Protein AF-A0A455U1X2-F1 (afdb_monomer_lite)

Structure (mmCIF, N/CA/C/O backbone):
data_AF-A0A455U1X2-F1
#
_entry.id   AF-A0A455U1X2-F1
#
loop_
_atom_site.group_PDB
_atom_site.id
_atom_site.type_symbol
_atom_site.label_atom_id
_atom_site.label_alt_id
_atom_site.label_comp_id
_atom_site.label_asym_id
_atom_site.label_entity_id
_atom_site.label_seq_id
_atom_site.pdbx_PDB_ins_code
_atom_site.Cartn_x
_atom_site.Cartn_y
_atom_site.Cartn_z
_atom_site.occupancy
_atom_site.B_iso_or_equiv
_atom_site.auth_seq_id
_atom_site.auth_comp_id
_atom_site.auth_asym_id
_atom_site.auth_atom_id
_atom_site.pdbx_PDB_model_num
ATOM 1 N N . MET A 1 1 ? -0.041 9.496 1.708 1.00 67.69 1 MET A N 1
ATOM 2 C CA . MET A 1 1 ? -0.072 8.603 0.529 1.00 67.69 1 MET A CA 1
ATOM 3 C C . MET A 1 1 ? -1.357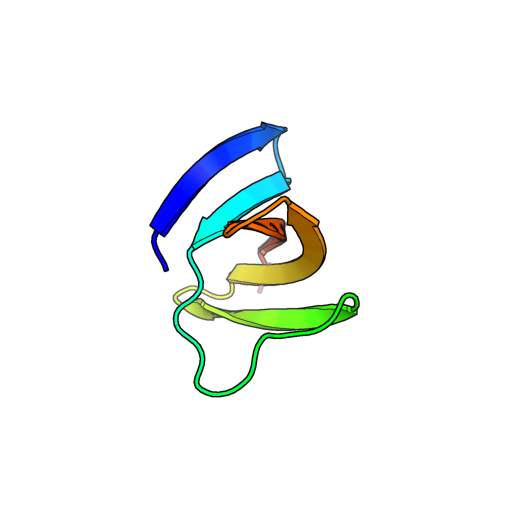 8.889 -0.225 1.00 67.69 1 MET A C 1
ATOM 5 O O . MET A 1 1 ? -2.332 9.219 0.437 1.00 67.69 1 MET A O 1
ATOM 9 N N . LEU A 1 2 ? -1.361 8.796 -1.554 1.00 78.69 2 LEU A N 1
ATOM 10 C CA . LEU A 1 2 ? -2.587 8.896 -2.350 1.00 78.69 2 LEU A CA 1
ATOM 11 C C . LEU A 1 2 ? -2.814 7.557 -3.059 1.00 78.69 2 LEU A C 1
ATOM 13 O O . LEU A 1 2 ? -1.896 7.041 -3.701 1.00 78.69 2 LEU A O 1
ATOM 17 N N . LEU A 1 3 ? -3.997 6.971 -2.860 1.00 76.50 3 LEU A N 1
ATOM 18 C CA . LEU A 1 3 ? -4.412 5.739 -3.523 1.00 76.50 3 LEU A CA 1
ATOM 19 C C . LEU A 1 3 ? -4.969 6.103 -4.901 1.00 76.50 3 LEU A C 1
ATOM 21 O O . LEU A 1 3 ? -5.990 6.777 -4.985 1.00 76.50 3 LEU A O 1
ATOM 25 N N . GLU A 1 4 ? -4.296 5.676 -5.964 1.00 79.06 4 GLU A N 1
ATOM 26 C CA . GLU A 1 4 ? -4.661 6.062 -7.332 1.00 79.06 4 GLU A CA 1
ATOM 27 C C . GLU A 1 4 ? -5.677 5.115 -7.955 1.00 79.06 4 GLU A C 1
ATOM 29 O O . 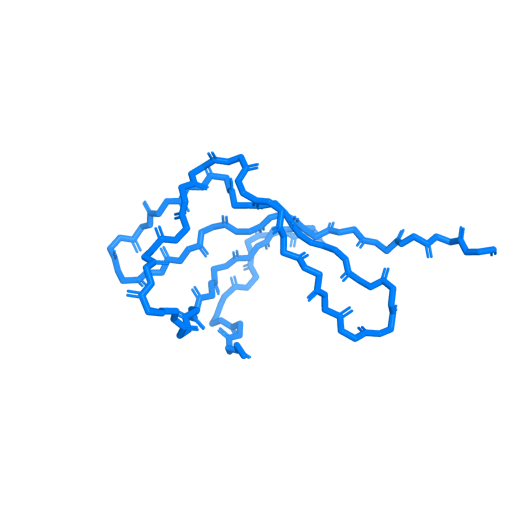GLU A 1 4 ? -6.563 5.545 -8.691 1.00 79.06 4 GLU A O 1
ATOM 34 N N . ARG A 1 5 ? -5.559 3.813 -7.670 1.00 80.94 5 ARG A N 1
ATOM 35 C CA . ARG A 1 5 ? -6.444 2.811 -8.261 1.00 80.94 5 ARG A CA 1
ATOM 36 C C . ARG A 1 5 ? -6.644 1.616 -7.329 1.00 80.94 5 ARG A C 1
ATOM 38 O O . ARG A 1 5 ? -5.667 0.902 -7.083 1.00 80.94 5 ARG A O 1
ATOM 45 N N . PRO A 1 6 ? -7.871 1.348 -6.846 1.00 80.81 6 PRO A N 1
ATOM 46 C CA . PRO A 1 6 ? -8.182 0.058 -6.243 1.00 80.81 6 PRO A CA 1
ATOM 47 C C . PRO A 1 6 ? -8.079 -1.038 -7.314 1.00 80.81 6 PRO A C 1
ATOM 49 O O . PRO A 1 6 ? -8.530 -0.854 -8.445 1.00 80.81 6 PRO A O 1
ATOM 52 N N . LEU A 1 7 ? -7.434 -2.153 -6.975 1.00 85.38 7 LEU A N 1
ATOM 53 C CA . LEU A 1 7 ? -7.339 -3.335 -7.838 1.00 85.38 7 LEU A CA 1
ATOM 54 C C . LEU A 1 7 ? -8.400 -4.368 -7.452 1.00 85.38 7 LEU A C 1
ATOM 56 O O . LEU A 1 7 ? -9.047 -4.940 -8.323 1.00 85.38 7 LEU A O 1
ATOM 60 N N . ASP A 1 8 ? -8.582 -4.575 -6.148 1.00 90.19 8 ASP A N 1
ATOM 61 C CA . ASP A 1 8 ? -9.601 -5.443 -5.565 1.00 90.19 8 ASP A CA 1
ATOM 62 C C . ASP A 1 8 ? -9.979 -4.951 -4.151 1.00 90.19 8 ASP A C 1
ATOM 64 O O . ASP A 1 8 ? -9.611 -3.846 -3.752 1.00 90.19 8 ASP A O 1
ATOM 68 N N . ALA A 1 9 ? -10.729 -5.760 -3.394 1.00 87.81 9 ALA A N 1
ATOM 69 C CA . ALA A 1 9 ? -11.225 -5.410 -2.061 1.00 87.81 9 ALA A CA 1
ATOM 70 C C . ALA A 1 9 ? -10.127 -5.084 -1.029 1.00 87.81 9 ALA A C 1
ATOM 72 O O . ALA A 1 9 ? -10.399 -4.372 -0.066 1.00 87.81 9 ALA A O 1
ATOM 73 N N . HIS A 1 10 ? -8.908 -5.596 -1.212 1.00 92.62 10 HIS A N 1
ATOM 74 C CA . HIS A 1 10 ? -7.800 -5.405 -0.275 1.00 92.62 10 HIS A CA 1
ATOM 75 C C . HIS A 1 10 ? -6.530 -4.897 -0.953 1.00 92.62 10 HIS A C 1
ATOM 77 O O . HIS A 1 10 ? -5.552 -4.657 -0.255 1.00 92.62 10 HIS A O 1
ATOM 83 N N . ARG A 1 11 ? -6.498 -4.737 -2.279 1.00 93.56 11 ARG A N 1
ATOM 84 C CA . ARG A 1 11 ? -5.305 -4.296 -3.007 1.00 93.56 11 ARG A CA 1
ATOM 85 C C . ARG A 1 11 ? -5.507 -2.991 -3.740 1.00 93.56 11 ARG A C 1
ATOM 87 O O . ARG A 1 11 ? -6.563 -2.722 -4.312 1.00 93.56 11 ARG A O 1
ATOM 94 N N . GLY A 1 12 ? -4.440 -2.209 -3.811 1.00 94.12 12 GLY A N 1
ATOM 95 C CA . GLY A 1 12 ? -4.454 -0.949 -4.529 1.00 94.12 12 GLY A CA 1
ATOM 96 C C . GLY A 1 12 ? -3.073 -0.465 -4.935 1.00 94.12 12 GLY A C 1
ATOM 97 O O . GLY A 1 12 ? -2.058 -0.873 -4.373 1.00 94.12 12 GLY A O 1
ATOM 98 N N . LEU A 1 13 ? -3.053 0.418 -5.930 1.00 94.38 13 LEU A N 1
ATOM 99 C CA . LEU A 1 13 ? -1.853 1.122 -6.362 1.00 94.38 13 LEU A CA 1
ATOM 100 C C . LEU A 1 13 ? -1.790 2.499 -5.720 1.00 94.38 13 LEU A C 1
ATOM 102 O O . LEU A 1 13 ? -2.755 3.264 -5.795 1.00 94.38 13 LEU A O 1
ATOM 106 N N . ALA A 1 14 ? -0.649 2.825 -5.124 1.00 93.50 14 ALA A N 1
ATOM 107 C CA . ALA A 1 14 ? -0.474 4.080 -4.417 1.00 93.50 14 ALA A CA 1
ATOM 108 C C . ALA A 1 14 ? 0.876 4.741 -4.691 1.00 93.50 14 ALA A C 1
ATOM 110 O O . ALA A 1 14 ? 1.916 4.081 -4.798 1.00 93.50 14 ALA A O 1
ATOM 111 N N . HIS A 1 15 ? 0.863 6.073 -4.704 1.00 92.88 15 HIS A N 1
ATOM 112 C CA . HIS A 1 15 ? 2.080 6.866 -4.617 1.00 92.88 15 HIS A CA 1
ATOM 113 C C . HIS A 1 15 ? 2.485 7.053 -3.154 1.00 92.88 15 HIS A C 1
ATOM 115 O O . HIS A 1 15 ? 1.826 7.748 -2.366 1.00 92.88 15 HIS A O 1
ATOM 121 N N . ILE A 1 16 ? 3.619 6.447 -2.802 1.00 88.62 16 ILE A N 1
ATOM 122 C CA . ILE A 1 16 ? 4.256 6.585 -1.496 1.00 88.62 16 ILE A CA 1
ATOM 123 C C . ILE A 1 16 ? 5.416 7.564 -1.627 1.00 88.62 16 ILE A C 1
ATOM 125 O O . ILE A 1 16 ? 6.389 7.307 -2.335 1.00 88.62 16 ILE A O 1
ATOM 129 N N . ARG A 1 17 ? 5.342 8.673 -0.888 1.00 88.00 17 ARG A N 1
ATOM 130 C CA . ARG A 1 17 ? 6.513 9.520 -0.659 1.00 88.00 17 ARG A CA 1
ATOM 131 C C . ARG A 1 17 ? 7.364 8.867 0.421 1.00 88.00 17 ARG A C 1
ATOM 133 O O . ARG A 1 17 ? 6.912 8.739 1.553 1.00 88.00 17 ARG A O 1
ATOM 140 N N . SER A 1 18 ? 8.575 8.458 0.067 1.00 83.38 18 SER A N 1
ATOM 141 C CA . SER A 1 18 ? 9.544 7.906 1.010 1.00 83.38 18 SER A CA 1
ATOM 142 C C . SER A 1 18 ? 10.952 8.323 0.611 1.00 83.38 18 SER A C 1
ATOM 144 O O . SER A 1 18 ? 11.287 8.310 -0.573 1.00 83.38 18 SER A O 1
ATOM 146 N N . SER A 1 19 ? 11.795 8.636 1.596 1.00 85.75 19 SER A N 1
ATOM 147 C CA . SER A 1 19 ? 13.217 8.933 1.375 1.00 85.75 19 SER A CA 1
ATOM 148 C C . SER A 1 19 ? 13.984 7.722 0.832 1.00 85.75 19 SER A C 1
ATOM 150 O O . SER A 1 19 ? 14.996 7.879 0.155 1.00 85.75 19 SER A O 1
ATOM 152 N N . LYS A 1 20 ? 13.503 6.502 1.110 1.00 88.19 20 LYS A N 1
ATOM 153 C CA . LYS A 1 20 ? 13.994 5.252 0.515 1.00 88.19 20 LYS A CA 1
ATOM 154 C C . LYS A 1 20 ? 12.806 4.429 0.038 1.00 88.19 20 LYS A C 1
ATOM 156 O O . LYS A 1 20 ? 11.898 4.151 0.817 1.00 88.19 20 LYS A O 1
ATOM 161 N N . SER A 1 21 ? 12.802 4.043 -1.237 1.00 90.75 21 SER A N 1
ATOM 162 C CA . SER A 1 21 ? 11.705 3.248 -1.804 1.00 90.75 21 SER A CA 1
ATOM 163 C C . SER A 1 21 ? 11.533 1.933 -1.024 1.00 90.75 21 SER A C 1
ATOM 165 O O . SER A 1 21 ? 12.512 1.189 -0.910 1.00 90.75 21 SER A O 1
ATOM 167 N N . PRO A 1 22 ? 10.335 1.641 -0.480 1.00 94.19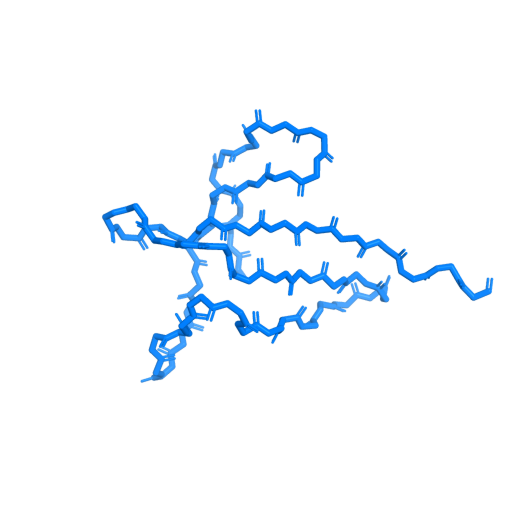 22 PRO A N 1
ATOM 168 C CA . PRO A 1 22 ? 10.095 0.406 0.254 1.00 94.19 22 PRO A CA 1
ATOM 169 C C . PRO A 1 22 ? 10.166 -0.802 -0.688 1.00 94.19 22 PRO A C 1
ATOM 171 O O . PRO A 1 22 ? 9.761 -0.734 -1.850 1.00 94.19 22 PRO A O 1
ATOM 174 N N . LYS A 1 23 ? 10.720 -1.907 -0.188 1.00 95.50 23 LYS A N 1
ATOM 175 C CA . LYS A 1 23 ? 10.844 -3.163 -0.940 1.00 95.50 23 LYS A CA 1
ATOM 176 C C . LYS A 1 23 ? 9.583 -4.015 -0.770 1.00 95.50 23 LYS A C 1
ATOM 178 O O . LYS A 1 23 ? 8.888 -3.841 0.233 1.00 95.50 23 LYS A O 1
ATOM 183 N N . PRO A 1 24 ? 9.320 -4.976 -1.671 1.00 96.75 24 PRO A N 1
ATOM 184 C CA . PRO A 1 24 ? 8.338 -6.021 -1.411 1.00 96.75 24 PRO A CA 1
ATOM 185 C C . PRO A 1 24 ? 8.556 -6.668 -0.036 1.00 96.75 24 PRO A C 1
ATOM 187 O O . PRO A 1 24 ? 9.698 -6.910 0.360 1.00 96.75 24 PRO A O 1
ATOM 190 N N . GLY A 1 25 ? 7.471 -6.888 0.701 1.00 97.44 25 GLY A N 1
ATOM 191 C CA . GLY A 1 25 ? 7.482 -7.363 2.085 1.00 97.44 25 GLY A CA 1
ATOM 192 C C . GLY A 1 25 ? 7.605 -6.263 3.146 1.00 97.44 25 GLY A C 1
ATOM 193 O O . GLY A 1 25 ? 7.525 -6.562 4.332 1.00 97.44 25 GLY A O 1
ATOM 194 N N . THR A 1 26 ? 7.784 -4.997 2.755 1.00 97.06 26 THR A N 1
ATOM 195 C CA . THR A 1 26 ? 7.794 -3.881 3.716 1.00 97.06 26 THR A CA 1
ATOM 196 C C . THR A 1 26 ? 6.387 -3.652 4.255 1.00 97.06 26 THR A C 1
ATOM 198 O O . THR A 1 26 ? 5.462 -3.431 3.471 1.00 97.06 26 THR A O 1
ATOM 201 N N . GLU A 1 27 ? 6.240 -3.661 5.577 1.00 96.00 27 GLU A N 1
ATOM 202 C CA . GLU A 1 27 ? 5.001 -3.274 6.247 1.00 96.00 27 GLU A CA 1
ATOM 203 C C . GLU A 1 27 ? 4.906 -1.748 6.374 1.00 96.00 27 GLU A C 1
ATOM 205 O O . GLU A 1 27 ? 5.884 -1.058 6.672 1.00 96.00 27 GLU A O 1
ATOM 210 N N . LEU A 1 28 ? 3.710 -1.226 6.125 1.00 93.31 28 LEU A N 1
ATOM 211 C CA . LEU A 1 28 ? 3.338 0.173 6.240 1.00 93.31 28 LEU A CA 1
ATOM 212 C C . LEU A 1 28 ? 2.171 0.274 7.217 1.00 93.31 28 LEU A C 1
ATOM 214 O O . LEU A 1 28 ? 1.162 -0.409 7.053 1.00 93.31 28 LEU A O 1
ATOM 218 N N . ILE A 1 29 ? 2.301 1.150 8.206 1.00 93.06 29 ILE A N 1
ATOM 219 C CA . ILE A 1 29 ? 1.263 1.398 9.206 1.00 93.06 29 ILE A CA 1
ATOM 220 C C . ILE A 1 29 ? 0.642 2.757 8.905 1.00 93.06 29 ILE A C 1
ATOM 222 O O . ILE A 1 29 ? 1.349 3.754 8.739 1.00 93.06 29 ILE A O 1
ATOM 226 N N . PHE A 1 30 ? -0.680 2.778 8.814 1.00 89.31 30 PHE A N 1
ATOM 227 C CA . PHE A 1 30 ? -1.488 3.968 8.599 1.00 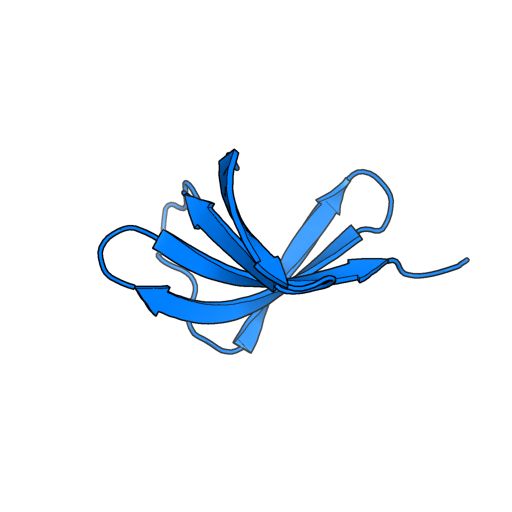89.31 30 PHE A CA 1
ATOM 228 C C . PHE A 1 30 ? -2.288 4.284 9.866 1.00 89.31 30 PHE A C 1
ATOM 230 O O . PHE A 1 30 ? -2.373 3.488 10.801 1.00 89.31 30 PHE A O 1
ATOM 237 N N . GLU A 1 31 ? -2.877 5.475 9.906 1.00 88.94 31 GLU A N 1
ATOM 238 C CA . GLU A 1 31 ? -3.762 5.869 11.000 1.00 88.94 31 GLU A CA 1
ATOM 239 C C . GLU A 1 31 ? -5.015 4.977 11.057 1.00 88.94 31 GLU A C 1
ATOM 241 O O . GLU A 1 31 ? -5.480 4.468 10.036 1.00 88.94 31 GLU A O 1
ATOM 246 N N . GLY A 1 32 ? -5.573 4.800 12.260 1.00 89.31 32 GLY A N 1
ATOM 247 C CA . GLY A 1 32 ? -6.799 4.020 12.468 1.00 89.31 32 GLY A CA 1
ATOM 248 C C . GLY A 1 32 ? -6.613 2.500 12.433 1.00 89.31 32 GLY A C 1
ATOM 249 O O . GLY A 1 32 ? -7.523 1.801 11.999 1.00 89.31 32 GLY A O 1
ATOM 250 N N . ASP A 1 33 ? -5.449 1.993 12.862 1.00 91.62 33 ASP A N 1
ATOM 251 C CA . ASP A 1 33 ? -5.112 0.555 12.894 1.00 91.62 33 ASP A CA 1
ATOM 252 C C . ASP A 1 33 ? -5.226 -0.133 11.514 1.00 91.62 33 ASP A C 1
ATOM 254 O O . ASP A 1 33 ? -5.500 -1.334 11.395 1.00 91.62 33 ASP A O 1
ATOM 258 N N . VAL A 1 34 ? -5.005 0.640 10.447 1.00 92.62 34 VAL A N 1
ATOM 259 C CA . VAL A 1 34 ? -4.915 0.142 9.074 1.00 92.62 34 VAL A CA 1
ATOM 260 C C . VAL A 1 34 ? -3.458 -0.138 8.747 1.00 92.62 34 VAL A C 1
ATOM 262 O O . VAL A 1 34 ? -2.584 0.710 8.902 1.00 92.62 34 VAL A O 1
ATOM 265 N N . HIS A 1 35 ? -3.201 -1.332 8.243 1.00 95.50 35 HIS A N 1
ATOM 266 C CA . HIS A 1 35 ? -1.880 -1.790 7.854 1.00 95.50 35 HIS A CA 1
ATOM 267 C C . HIS A 1 35 ? -1.878 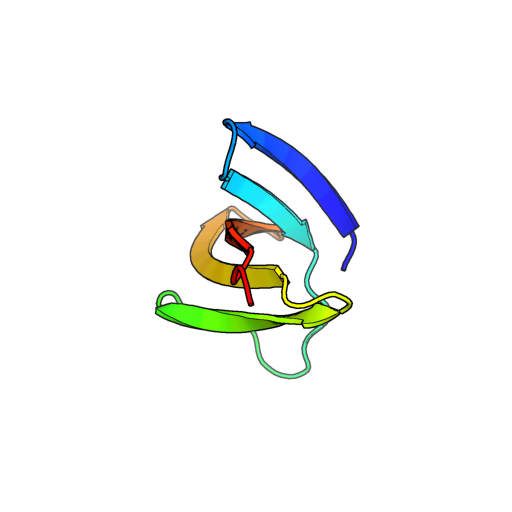-2.120 6.368 1.00 95.50 35 HIS A C 1
ATOM 269 O O . HIS A 1 35 ? -2.917 -2.450 5.788 1.00 95.50 35 HIS A O 1
ATOM 275 N N . ALA A 1 36 ? -0.707 -2.046 5.746 1.00 95.94 36 ALA A N 1
ATOM 276 C CA . ALA A 1 36 ? -0.494 -2.614 4.431 1.00 95.94 36 ALA A CA 1
ATOM 277 C C . ALA A 1 36 ? 0.880 -3.256 4.294 1.00 95.94 36 ALA A C 1
ATOM 279 O O . ALA A 1 36 ? 1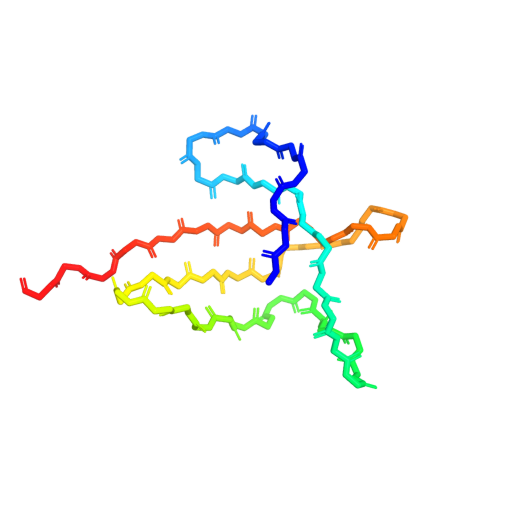.831 -2.887 4.975 1.00 95.94 36 ALA A O 1
ATOM 280 N N . ILE A 1 37 ? 1.000 -4.169 3.339 1.00 97.50 37 ILE A N 1
ATOM 281 C CA . ILE A 1 37 ? 2.275 -4.729 2.909 1.00 97.50 37 ILE A CA 1
ATOM 282 C C . ILE A 1 37 ? 2.518 -4.341 1.460 1.00 97.50 37 ILE A C 1
ATOM 284 O O . ILE A 1 37 ? 1.605 -4.373 0.631 1.00 97.50 37 ILE A O 1
ATOM 288 N N . VAL A 1 38 ? 3.755 -3.960 1.154 1.00 97.06 38 VAL A N 1
ATOM 289 C CA . VAL A 1 38 ? 4.184 -3.741 -0.227 1.00 97.06 38 VAL A CA 1
ATOM 290 C C . VAL A 1 38 ? 4.317 -5.098 -0.905 1.00 97.06 38 VAL A C 1
ATOM 292 O O . VAL A 1 38 ? 5.176 -5.892 -0.534 1.00 97.06 38 VAL A O 1
ATOM 295 N N . GLU A 1 39 ? 3.490 -5.368 -1.909 1.00 97.06 39 GLU A N 1
ATOM 296 C CA . GLU A 1 39 ? 3.567 -6.604 -2.698 1.00 97.06 39 GLU A CA 1
ATOM 297 C C . GLU A 1 39 ? 4.514 -6.442 -3.891 1.00 97.06 39 GLU A C 1
ATOM 299 O O . GLU A 1 39 ? 5.188 -7.384 -4.301 1.00 97.06 39 GLU A O 1
ATOM 304 N N . GLY A 1 40 ? 4.612 -5.225 -4.429 1.00 95.75 40 GLY A N 1
ATOM 305 C CA . GLY A 1 40 ? 5.404 -4.955 -5.619 1.00 95.75 40 GLY A CA 1
ATOM 306 C C . GLY A 1 40 ? 5.427 -3.485 -6.011 1.00 95.75 40 GLY A C 1
ATOM 307 O O . GLY A 1 40 ? 4.955 -2.602 -5.292 1.00 95.75 40 GLY A O 1
ATOM 308 N N . ARG A 1 41 ? 5.993 -3.227 -7.188 1.00 93.25 41 ARG A N 1
ATOM 309 C CA . ARG A 1 41 ? 6.055 -1.901 -7.800 1.00 93.25 41 ARG A CA 1
ATOM 310 C C . ARG A 1 41 ? 5.700 -2.006 -9.278 1.00 93.25 41 ARG A C 1
ATOM 312 O O . ARG A 1 41 ? 6.178 -2.905 -9.963 1.00 93.25 41 ARG A O 1
ATOM 319 N N . ARG A 1 42 ? 4.877 -1.076 -9.757 1.00 91.06 42 ARG A N 1
ATOM 320 C CA . ARG A 1 42 ? 4.477 -0.925 -11.159 1.00 91.06 42 ARG A CA 1
ATOM 321 C C . ARG A 1 42 ? 4.776 0.513 -11.565 1.00 91.06 42 ARG A C 1
ATOM 323 O O . ARG A 1 42 ? 4.090 1.433 -11.130 1.00 91.06 42 ARG A O 1
ATOM 330 N N . ASP A 1 43 ? 5.850 0.698 -12.325 1.00 88.94 43 ASP A N 1
ATOM 331 C CA . ASP A 1 43 ? 6.373 2.012 -12.710 1.00 88.94 43 ASP A CA 1
ATOM 332 C C . ASP A 1 43 ? 6.642 2.920 -11.490 1.00 88.94 43 ASP A C 1
ATOM 334 O O . ASP A 1 43 ? 7.524 2.644 -10.665 1.00 88.94 43 ASP A O 1
ATOM 338 N N . ALA A 1 44 ? 5.889 4.012 -11.353 1.00 88.88 44 ALA A N 1
ATOM 339 C CA . ALA A 1 44 ? 5.988 4.941 -10.230 1.00 88.88 44 ALA A CA 1
ATOM 340 C C . ALA A 1 44 ? 5.155 4.514 -9.002 1.00 88.88 44 ALA A C 1
ATOM 342 O O . ALA A 1 44 ? 5.380 5.030 -7.908 1.00 88.88 44 ALA A O 1
ATOM 343 N N . LEU A 1 45 ? 4.250 3.541 -9.150 1.00 93.00 45 LEU A N 1
ATOM 344 C CA . LEU A 1 45 ? 3.273 3.150 -8.134 1.00 93.00 45 LEU A CA 1
ATOM 345 C C . LEU A 1 45 ? 3.691 1.897 -7.364 1.00 93.00 45 LEU A C 1
ATOM 347 O O . LEU A 1 45 ? 4.273 0.964 -7.918 1.00 93.00 45 LEU A O 1
ATOM 351 N N . PHE A 1 46 ? 3.331 1.851 -6.084 1.00 95.06 46 PHE A N 1
ATOM 352 C CA . PHE A 1 46 ? 3.490 0.667 -5.243 1.00 95.06 46 PHE A CA 1
ATOM 353 C C . PHE A 1 46 ? 2.181 -0.106 -5.178 1.00 95.06 46 PHE A C 1
ATOM 355 O O . PHE A 1 46 ? 1.122 0.488 -4.980 1.00 95.06 46 PHE A O 1
ATOM 362 N N . GLU A 1 47 ? 2.269 -1.423 -5.331 1.00 96.00 47 GLU A N 1
ATOM 363 C CA . GLU A 1 47 ? 1.149 -2.326 -5.090 1.00 96.00 47 GLU A CA 1
ATOM 364 C C . GLU A 1 47 ? 1.112 -2.678 -3.610 1.00 96.00 47 GLU A C 1
ATOM 366 O O . GLU A 1 47 ? 2.089 -3.189 -3.057 1.00 96.00 47 GLU A O 1
ATOM 371 N N . LEU A 1 48 ? -0.008 -2.355 -2.976 1.00 95.94 48 LEU A N 1
ATOM 372 C CA . LEU A 1 48 ? -0.226 -2.510 -1.549 1.00 95.94 48 LEU A CA 1
ATOM 373 C C . LEU A 1 48 ? -1.393 -3.446 -1.308 1.00 95.94 48 LEU A C 1
ATOM 375 O O . LEU A 1 48 ? -2.431 -3.304 -1.956 1.00 95.94 48 LEU A O 1
ATOM 379 N N . ARG A 1 49 ? -1.242 -4.336 -0.329 1.00 95.94 49 ARG A N 1
ATOM 380 C CA . ARG A 1 49 ? -2.353 -5.094 0.243 1.00 95.94 49 ARG A CA 1
ATOM 381 C C . ARG A 1 49 ? -2.650 -4.591 1.645 1.00 95.94 49 ARG A C 1
ATOM 383 O O . ARG A 1 49 ? -1.750 -4.602 2.474 1.00 95.94 49 ARG A O 1
ATOM 390 N N . PHE A 1 50 ? -3.892 -4.201 1.895 1.00 94.44 50 PHE A N 1
ATOM 391 C CA . PHE A 1 50 ? -4.371 -3.586 3.126 1.00 94.44 50 PHE A CA 1
ATOM 392 C C . PHE A 1 50 ? -5.119 -4.579 4.022 1.00 94.44 50 PHE A C 1
ATOM 394 O O . PHE A 1 50 ? -5.819 -5.467 3.532 1.00 94.44 50 PHE A O 1
ATOM 401 N N . TRP A 1 51 ? -5.030 -4.385 5.336 1.00 95.00 51 TRP A N 1
ATOM 402 C CA . TRP A 1 51 ? -5.898 -5.018 6.330 1.00 95.00 51 TRP A CA 1
ATOM 403 C C . TRP A 1 51 ? -6.117 -4.082 7.520 1.00 95.00 51 TRP A C 1
ATOM 405 O O . TRP A 1 51 ? -5.285 -3.227 7.816 1.00 95.00 51 TRP A O 1
ATOM 415 N N . ALA A 1 52 ? -7.247 -4.244 8.205 1.00 91.38 52 ALA A N 1
ATOM 416 C CA . ALA A 1 52 ? -7.503 -3.579 9.476 1.00 91.38 52 ALA A CA 1
ATOM 417 C C . ALA A 1 52 ? -7.253 -4.567 10.614 1.00 91.38 52 ALA A C 1
ATOM 419 O O . ALA A 1 52 ? -7.711 -5.715 10.555 1.00 91.38 52 ALA A O 1
ATOM 420 N N . ILE A 1 53 ? -6.558 -4.125 11.657 1.00 86.12 53 ILE A N 1
ATOM 421 C CA . ILE A 1 53 ? -6.465 -4.894 12.894 1.00 86.12 53 ILE A CA 1
ATOM 422 C C . ILE A 1 53 ? -7.725 -4.594 13.700 1.00 86.12 53 ILE A C 1
ATOM 424 O O . ILE A 1 53 ? -7.965 -3.460 14.106 1.00 86.12 53 ILE A O 1
ATOM 428 N N . ARG A 1 54 ? -8.564 -5.611 13.916 1.00 78.56 54 ARG A N 1
ATOM 429 C CA . ARG A 1 54 ? -9.673 -5.483 14.865 1.00 78.56 54 ARG A CA 1
ATOM 430 C C . ARG A 1 54 ? -9.098 -5.577 16.274 1.00 78.56 54 ARG A C 1
ATOM 432 O O . ARG A 1 54 ? -8.455 -6.578 16.587 1.00 78.56 54 ARG A O 1
ATOM 439 N N . ARG A 1 55 ? -9.306 -4.536 17.077 1.00 66.69 55 ARG A N 1
ATOM 440 C CA . ARG A 1 55 ? -9.132 -4.607 18.531 1.00 66.69 55 ARG A CA 1
ATOM 441 C C . ARG A 1 55 ? -10.351 -5.244 19.181 1.00 66.69 55 ARG A C 1
ATOM 443 O O . ARG A 1 55 ? -11.458 -5.087 18.614 1.00 66.69 55 ARG A O 1
#

InterPro domains:
  IPR042119 QueA, domain 2 [G3DSA:2.40.10.240] (1-53)

Organism: NCBI:txid115553

Foldseek 3Di:
DDFDAAPDPFKTKDQDDDPDDDDFQDKDADPPQKIWGFNQDDVRITIIGIDHDDD

Sequence (55 aa):
MLLERPLDAHRGLAHIRSSKSPKPGTELIFEGDVHAIVEGRRDALFELRFWAIRR

Radius of gyration: 10.71 Å; chains: 1; bounding box: 25×17×31 Å

pLDDT: mean 90.13, std 6.98, range [66.69, 97.5]

Secondary structure (DSSP, 8-state):
-EEEEE-SSSEEEEE---SSPPPTT-EEEETTTEEEEEEEEETTEEEEEEEE---